Protein AF-V9I892-F1 (afdb_monomer_lite)

pLDDT: mean 92.13, std 6.81, range [60.22, 96.69]

Sequence (46 aa):
MITFDDYIMCAVRLKTMIDIFRERDPDLTNTATFTMEEWIEKTLYS

Radius of gyration: 12.9 Å; chains: 1; bounding box: 31×18×34 Å

InterPro domains:
  IPR011992 EF-hand domain pair [SSF47473] (2-41)

Foldseek 3Di:
DQDPVNVVVVVVLVVQVVVVQCVQCVVPPVDGDDDPVRCCCSNPVD

Structure (mmCIF, N/CA/C/O backbone):
data_AF-V9I892-F1
#
_entry.id   AF-V9I892-F1
#
loop_
_atom_site.group_PDB
_atom_site.id
_atom_site.type_symbol
_atom_site.label_atom_id
_atom_site.label_alt_id
_atom_site.label_comp_id
_atom_site.label_asym_id
_atom_site.label_entity_id
_atom_site.label_seq_id
_atom_site.pdbx_PDB_ins_code
_atom_site.Cartn_x
_atom_site.Cartn_y
_atom_site.Cartn_z
_atom_site.occupancy
_atom_site.B_iso_or_equiv
_atom_site.auth_seq_id
_atom_site.auth_comp_id
_atom_site.auth_asym_id
_atom_site.auth_atom_id
_atom_site.pdbx_PDB_model_num
ATOM 1 N N . MET A 1 1 ? 13.815 6.002 -20.480 1.00 72.69 1 MET A N 1
ATOM 2 C CA . MET A 1 1 ? 13.976 4.534 -20.413 1.00 72.69 1 MET A CA 1
ATOM 3 C C . MET A 1 1 ? 14.216 4.208 -18.950 1.00 72.69 1 MET A C 1
ATOM 5 O O . MET A 1 1 ? 15.086 4.843 -18.373 1.00 72.69 1 MET A O 1
ATOM 9 N N . ILE A 1 2 ? 13.395 3.357 -18.332 1.00 87.19 2 ILE A N 1
ATOM 10 C CA . ILE A 1 2 ? 13.605 2.929 -16.938 1.00 87.19 2 ILE A CA 1
ATOM 11 C C . ILE A 1 2 ? 14.711 1.871 -16.973 1.00 87.19 2 ILE A C 1
ATOM 13 O O . ILE A 1 2 ? 14.643 0.970 -17.812 1.00 87.19 2 ILE A O 1
ATOM 17 N N . THR A 1 3 ? 15.746 2.009 -16.144 1.00 95.62 3 THR A N 1
ATOM 18 C CA . THR A 1 3 ? 16.815 1.002 -16.085 1.00 95.62 3 THR A CA 1
ATOM 19 C C . THR A 1 3 ? 16.298 -0.273 -15.416 1.00 95.62 3 THR A C 1
ATOM 21 O O . THR A 1 3 ? 15.296 -0.243 -14.701 1.00 95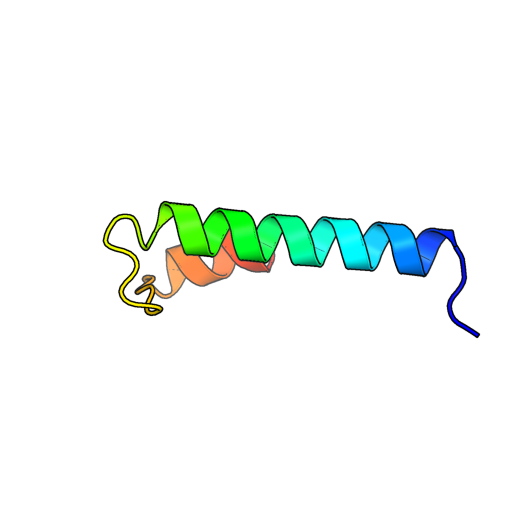.62 3 THR A O 1
ATOM 24 N N . PHE A 1 4 ? 16.941 -1.415 -15.667 1.00 93.94 4 PHE A N 1
ATOM 25 C CA . PHE A 1 4 ? 16.499 -2.678 -15.070 1.00 93.94 4 PHE A CA 1
ATOM 26 C C . PHE A 1 4 ? 16.514 -2.616 -13.537 1.00 93.94 4 PHE A C 1
ATOM 28 O O . PHE A 1 4 ? 15.545 -3.027 -12.905 1.00 93.94 4 PHE A O 1
ATOM 35 N N . ASP A 1 5 ? 17.555 -2.027 -12.953 1.00 94.75 5 ASP A N 1
ATOM 36 C CA . ASP A 1 5 ? 17.682 -1.898 -11.501 1.00 94.75 5 ASP A CA 1
ATOM 37 C C . ASP A 1 5 ? 16.586 -0.997 -10.915 1.00 94.75 5 ASP A C 1
ATOM 39 O O . ASP A 1 5 ? 15.954 -1.365 -9.923 1.00 94.75 5 ASP A O 1
ATOM 43 N N . ASP A 1 6 ? 16.276 0.124 -11.577 1.00 93.75 6 ASP A N 1
ATOM 44 C CA . ASP A 1 6 ? 15.170 1.001 -11.172 1.00 93.75 6 ASP A CA 1
ATOM 45 C C . ASP A 1 6 ? 13.819 0.283 -11.270 1.00 93.75 6 ASP A C 1
ATOM 47 O O . ASP A 1 6 ? 12.966 0.418 -10.393 1.00 93.75 6 ASP A O 1
ATOM 51 N N . TYR 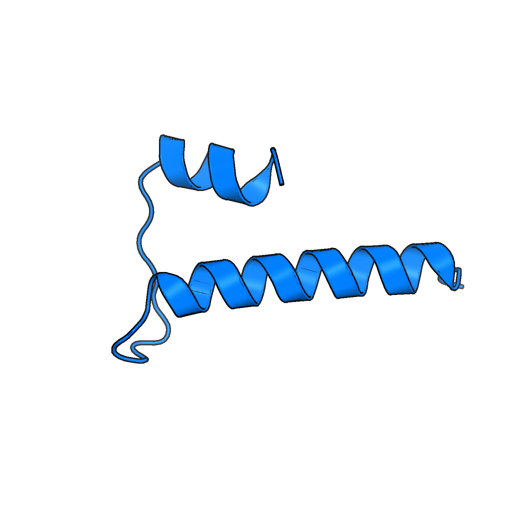A 1 7 ? 13.613 -0.508 -12.328 1.00 95.12 7 TYR A N 1
ATOM 52 C CA . TYR A 1 7 ? 12.393 -1.292 -12.504 1.00 95.12 7 TYR A CA 1
ATOM 53 C C . TYR A 1 7 ? 12.228 -2.332 -11.392 1.00 95.12 7 TYR A C 1
ATOM 55 O O . TYR A 1 7 ? 11.155 -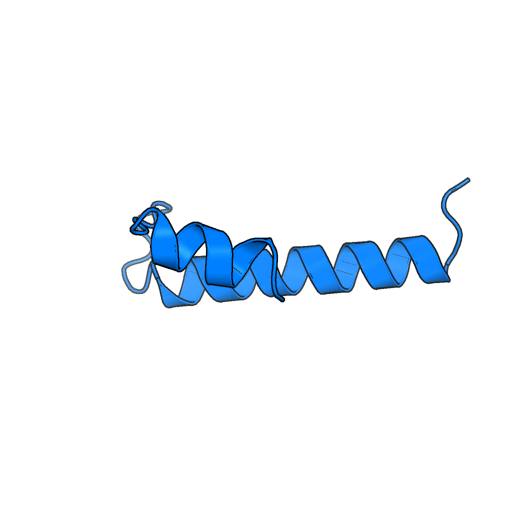2.421 -10.793 1.00 95.12 7 TYR A O 1
ATOM 63 N N . ILE A 1 8 ? 13.287 -3.087 -11.088 1.00 96.38 8 ILE A N 1
ATOM 64 C CA . ILE A 1 8 ? 13.266 -4.102 -10.032 1.00 96.38 8 ILE A CA 1
ATOM 65 C C . ILE A 1 8 ? 13.039 -3.453 -8.667 1.00 96.38 8 ILE A C 1
ATOM 67 O O . ILE A 1 8 ? 12.174 -3.913 -7.921 1.00 96.38 8 ILE A O 1
ATOM 71 N N . MET A 1 9 ? 13.735 -2.358 -8.353 1.00 93.44 9 MET A N 1
ATOM 72 C CA . MET A 1 9 ? 13.549 -1.643 -7.088 1.00 93.44 9 MET A CA 1
ATOM 73 C C . MET A 1 9 ? 12.110 -1.133 -6.936 1.00 93.44 9 MET A C 1
ATOM 75 O O . MET A 1 9 ? 11.487 -1.333 -5.891 1.00 93.44 9 MET A O 1
ATOM 79 N N . CYS A 1 10 ? 11.551 -0.530 -7.987 1.00 93.56 10 CYS A N 1
ATOM 80 C CA . CYS A 1 10 ? 10.158 -0.089 -7.999 1.00 93.56 10 CYS A CA 1
ATOM 81 C C . CYS A 1 10 ? 9.181 -1.257 -7.813 1.00 93.56 10 CYS A C 1
ATOM 83 O O . CYS A 1 10 ? 8.247 -1.146 -7.019 1.00 93.56 10 CYS A O 1
ATOM 85 N N . ALA A 1 11 ? 9.396 -2.379 -8.504 1.00 95.75 11 ALA A N 1
ATOM 86 C CA . ALA A 1 11 ? 8.540 -3.558 -8.401 1.00 95.75 11 ALA A CA 1
ATOM 87 C C . ALA A 1 11 ? 8.566 -4.170 -6.992 1.00 95.75 11 ALA A C 1
ATOM 89 O O . ALA A 1 11 ? 7.513 -4.519 -6.457 1.00 95.75 11 ALA A O 1
ATOM 90 N N . VAL A 1 12 ? 9.747 -4.253 -6.370 1.00 94.31 12 VAL A N 1
ATOM 91 C CA . VAL A 1 12 ? 9.898 -4.737 -4.991 1.00 94.31 12 VAL A CA 1
ATOM 92 C C . VAL A 1 12 ? 9.165 -3.815 -4.020 1.00 94.31 12 VAL A C 1
ATOM 94 O O . VAL A 1 12 ? 8.346 -4.301 -3.244 1.00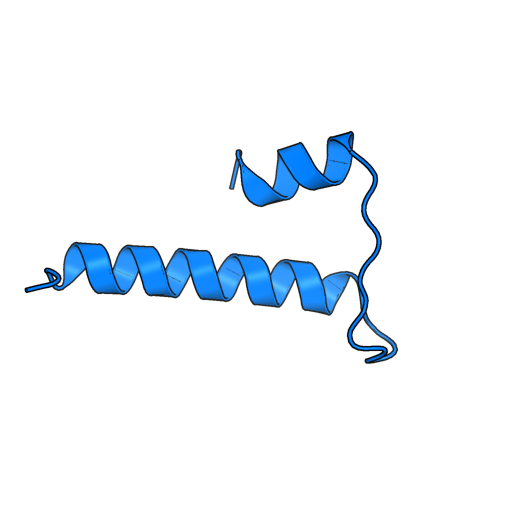 94.31 12 VAL A O 1
ATOM 97 N N . ARG A 1 13 ? 9.369 -2.493 -4.107 1.00 92.88 13 ARG A N 1
ATOM 98 C CA . ARG A 1 13 ? 8.670 -1.528 -3.237 1.00 92.88 13 ARG A CA 1
ATOM 99 C C . ARG A 1 13 ? 7.155 -1.606 -3.404 1.00 92.88 13 ARG A C 1
ATOM 101 O O . ARG A 1 13 ? 6.438 -1.639 -2.409 1.00 92.88 13 ARG A O 1
ATOM 108 N N . LEU A 1 14 ? 6.667 -1.680 -4.645 1.00 94.94 14 LEU A N 1
ATOM 109 C CA . LEU A 1 14 ? 5.236 -1.802 -4.926 1.00 94.94 14 LEU A CA 1
ATOM 110 C C . LEU A 1 14 ? 4.656 -3.082 -4.315 1.00 94.94 14 LEU A C 1
ATOM 112 O O . LEU A 1 14 ? 3.606 -3.031 -3.679 1.00 94.94 14 LEU A O 1
ATOM 116 N N . LYS A 1 15 ? 5.350 -4.215 -4.474 1.00 95.62 15 LYS A N 1
ATOM 117 C CA . LYS A 1 15 ? 4.932 -5.489 -3.884 1.00 95.62 15 LYS A CA 1
ATOM 118 C C . LYS A 1 15 ? 4.846 -5.389 -2.360 1.00 95.62 15 LYS A C 1
ATOM 120 O O . LYS A 1 15 ? 3.815 -5.750 -1.805 1.00 95.62 15 LYS A O 1
ATOM 125 N N . THR A 1 16 ? 5.868 -4.838 -1.706 1.00 94.00 16 THR A N 1
ATOM 126 C CA . THR A 1 16 ? 5.879 -4.663 -0.246 1.00 94.00 16 THR A CA 1
ATOM 127 C C . THR A 1 16 ? 4.690 -3.827 0.235 1.00 94.00 16 THR A C 1
ATOM 129 O O . THR A 1 16 ? 4.024 -4.215 1.189 1.00 94.00 16 THR A O 1
ATOM 132 N N . MET A 1 17 ? 4.360 -2.723 -0.446 1.00 94.62 17 MET A N 1
ATOM 133 C CA . MET A 1 17 ? 3.195 -1.899 -0.081 1.00 94.62 17 MET A CA 1
ATOM 134 C C . MET A 1 17 ? 1.866 -2.654 -0.238 1.00 94.62 17 MET A C 1
ATOM 136 O O . MET A 1 17 ? 0.971 -2.504 0.593 1.00 94.62 17 MET A O 1
ATOM 140 N N . ILE A 1 18 ? 1.732 -3.478 -1.284 1.00 95.12 18 ILE A N 1
ATOM 141 C CA . ILE A 1 18 ? 0.543 -4.318 -1.498 1.00 95.12 18 ILE A CA 1
ATOM 142 C C . ILE A 1 18 ? 0.419 -5.372 -0.395 1.00 95.12 18 ILE A C 1
ATOM 144 O O . ILE A 1 18 ? -0.682 -5.603 0.104 1.00 95.12 18 ILE A O 1
ATOM 148 N N . ASP A 1 19 ? 1.528 -6.002 -0.013 1.00 94.38 19 ASP A N 1
ATOM 149 C CA . ASP A 1 19 ? 1.540 -7.033 1.023 1.00 94.38 19 ASP A CA 1
ATOM 150 C C . ASP A 1 19 ? 1.158 -6.429 2.390 1.00 94.38 19 ASP A C 1
ATOM 152 O O . ASP A 1 19 ? 0.248 -6.940 3.041 1.00 94.38 19 ASP A O 1
ATOM 156 N N . ILE A 1 20 ? 1.720 -5.266 2.755 1.00 94.06 20 ILE A N 1
ATOM 157 C CA . ILE A 1 20 ? 1.347 -4.517 3.974 1.00 94.06 20 ILE A CA 1
ATOM 158 C C . ILE A 1 20 ? -0.148 -4.169 3.988 1.00 94.06 20 ILE A C 1
ATOM 160 O O . ILE A 1 20 ? -0.811 -4.294 5.018 1.00 94.06 20 ILE A O 1
ATOM 164 N N . PHE A 1 21 ? -0.697 -3.724 2.854 1.00 95.19 21 PHE A N 1
ATOM 165 C CA . PHE A 1 21 ? -2.121 -3.408 2.757 1.00 95.19 21 PHE A CA 1
ATOM 166 C C . PHE A 1 21 ? -2.987 -4.649 3.002 1.00 95.19 21 PHE A C 1
ATOM 168 O O . PHE A 1 21 ? -3.932 -4.598 3.786 1.00 95.19 21 PHE A O 1
ATOM 175 N N . ARG A 1 22 ? -2.649 -5.773 2.359 1.00 95.00 22 ARG A N 1
ATOM 176 C CA . ARG A 1 22 ? -3.398 -7.033 2.479 1.00 95.00 22 ARG A CA 1
ATOM 177 C C . ARG A 1 22 ? -3.346 -7.621 3.882 1.00 95.00 22 ARG A C 1
ATOM 179 O O . ARG A 1 22 ? -4.353 -8.145 4.341 1.00 95.00 22 ARG A O 1
ATOM 186 N N . GLU A 1 23 ? -2.216 -7.502 4.575 1.00 94.19 23 GLU A N 1
ATOM 187 C CA . GLU A 1 23 ? -2.106 -7.897 5.986 1.00 94.19 23 GLU A CA 1
ATOM 188 C C . GLU A 1 23 ? -3.091 -7.128 6.881 1.00 94.19 23 GLU A C 1
ATOM 190 O O . GLU A 1 23 ? -3.562 -7.659 7.887 1.00 94.19 23 GLU A O 1
ATOM 195 N N . ARG A 1 24 ? -3.425 -5.885 6.510 1.00 94.00 24 ARG A N 1
ATOM 196 C CA . ARG A 1 24 ? -4.334 -5.012 7.263 1.00 94.00 24 ARG A CA 1
ATOM 197 C C . ARG A 1 24 ? -5.804 -5.138 6.847 1.00 94.00 24 ARG A C 1
ATOM 199 O O . ARG A 1 24 ? -6.662 -4.681 7.600 1.00 94.00 24 ARG A O 1
ATOM 206 N N . ASP A 1 25 ? -6.083 -5.765 5.704 1.00 96.19 25 ASP A N 1
ATOM 207 C CA . ASP A 1 25 ? -7.426 -6.005 5.156 1.00 96.19 25 ASP A CA 1
ATOM 208 C C . ASP A 1 25 ? -7.722 -7.516 5.001 1.00 96.19 25 ASP A C 1
ATOM 210 O O . ASP A 1 25 ? -7.882 -8.015 3.881 1.00 96.19 25 ASP A O 1
ATOM 214 N N . PRO A 1 26 ? -7.792 -8.282 6.111 1.00 93.38 26 PRO A N 1
ATOM 215 C CA . PRO A 1 26 ? -8.050 -9.724 6.060 1.00 93.38 26 PRO A CA 1
ATOM 216 C C . PRO A 1 26 ? -9.450 -10.063 5.528 1.00 93.38 26 PRO A C 1
ATOM 218 O O . PRO A 1 26 ? -9.653 -11.141 4.973 1.00 93.38 26 PRO A O 1
ATOM 221 N N . ASP A 1 27 ? -10.398 -9.134 5.667 1.00 95.94 27 ASP A N 1
ATOM 222 C CA . ASP A 1 27 ? -11.791 -9.297 5.246 1.00 95.94 27 ASP A CA 1
ATOM 223 C C . ASP A 1 27 ? -12.030 -8.869 3.784 1.00 95.94 27 ASP A C 1
ATOM 225 O O . ASP A 1 27 ? -13.167 -8.905 3.310 1.00 95.94 27 ASP A O 1
ATOM 229 N N . LEU A 1 28 ? -10.971 -8.492 3.050 1.00 93.88 28 LEU A N 1
ATOM 230 C CA . LEU A 1 28 ? -11.017 -8.097 1.634 1.00 93.88 28 LEU A CA 1
ATOM 231 C C . LEU A 1 28 ? -12.014 -6.959 1.352 1.00 93.88 28 LEU A C 1
ATOM 233 O O . LEU A 1 28 ? -12.705 -6.937 0.328 1.00 93.88 28 LEU A O 1
ATOM 237 N N . THR A 1 29 ? -12.084 -5.994 2.263 1.00 96.69 29 THR A N 1
ATOM 238 C CA . THR A 1 29 ? -12.940 -4.807 2.153 1.00 96.69 29 THR A CA 1
ATOM 239 C C . THR A 1 29 ? -12.443 -3.811 1.101 1.00 96.69 29 THR A C 1
ATOM 241 O O . THR A 1 29 ? -13.169 -2.883 0.740 1.00 96.69 29 THR A O 1
ATOM 244 N N . ASN A 1 30 ? -11.220 -4.002 0.591 1.00 95.00 30 ASN A N 1
ATOM 245 C CA . ASN A 1 30 ? -10.455 -3.045 -0.210 1.00 95.00 30 ASN A CA 1
ATOM 246 C C . ASN A 1 30 ? -10.189 -1.724 0.522 1.00 95.00 30 ASN A C 1
ATOM 248 O O . ASN A 1 30 ? -9.927 -0.696 -0.106 1.00 95.00 30 ASN A O 1
ATOM 252 N N . THR A 1 31 ? -10.223 -1.745 1.853 1.00 94.75 31 THR A N 1
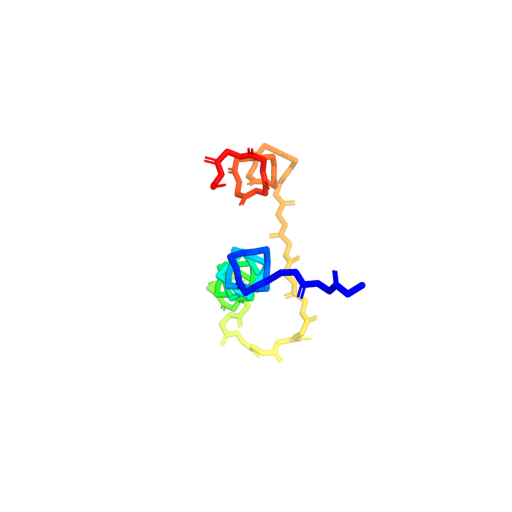ATOM 253 C CA . THR A 1 31 ? -9.875 -0.606 2.698 1.00 94.75 31 THR A CA 1
ATOM 254 C C . THR A 1 31 ? -8.988 -1.071 3.842 1.00 94.75 31 THR A C 1
ATOM 256 O O . THR A 1 31 ? -9.259 -2.083 4.474 1.00 94.75 31 THR A O 1
ATOM 259 N N . ALA A 1 32 ? -7.931 -0.317 4.127 1.00 95.31 32 ALA A N 1
ATOM 260 C CA . ALA A 1 32 ? -7.054 -0.561 5.263 1.00 95.31 32 ALA A CA 1
ATOM 261 C C . ALA A 1 32 ? -6.878 0.743 6.041 1.00 95.31 32 ALA A C 1
ATOM 263 O O . ALA A 1 32 ? -6.576 1.787 5.459 1.00 95.31 32 ALA A O 1
ATOM 264 N N . THR A 1 33 ? -7.071 0.679 7.356 1.00 94.56 33 THR A N 1
ATOM 265 C CA . THR A 1 33 ? -6.911 1.829 8.252 1.00 94.56 33 THR A CA 1
ATOM 266 C C . THR A 1 33 ? -5.602 1.698 9.008 1.00 94.56 33 THR A C 1
ATOM 268 O O . THR A 1 33 ? -5.324 0.655 9.597 1.00 94.56 33 THR A O 1
ATOM 271 N N . PHE A 1 34 ? -4.831 2.779 9.029 1.00 94.62 34 PHE A N 1
ATOM 272 C CA . PHE A 1 34 ? -3.568 2.885 9.749 1.00 94.62 34 PHE A CA 1
ATOM 273 C C . PHE A 1 34 ? -3.641 4.074 10.701 1.00 94.62 34 PHE A C 1
ATOM 275 O O . PHE A 1 34 ? -4.289 5.080 10.392 1.00 94.62 34 PHE A O 1
ATOM 282 N N . THR A 1 35 ? -2.962 3.987 11.843 1.00 96.19 35 THR A N 1
ATOM 283 C CA . THR A 1 35 ? -2.629 5.209 12.585 1.00 96.19 35 THR A CA 1
ATOM 284 C C . THR A 1 35 ? -1.556 5.996 11.823 1.00 96.19 35 THR A C 1
ATOM 286 O O . THR A 1 35 ? -0.874 5.461 10.946 1.00 96.19 35 THR A O 1
ATOM 289 N N . MET A 1 36 ? -1.387 7.282 12.144 1.00 93.81 36 MET A N 1
ATOM 290 C CA . MET A 1 36 ? -0.357 8.111 11.504 1.00 93.81 36 MET A CA 1
ATOM 291 C C . MET A 1 36 ? 1.056 7.545 11.725 1.00 93.81 36 MET A C 1
ATOM 293 O O . MET A 1 36 ? 1.879 7.551 10.814 1.00 93.81 36 MET A O 1
ATOM 297 N N . GLU A 1 37 ? 1.324 7.035 12.926 1.00 95.12 37 GLU A N 1
ATOM 298 C CA . GLU A 1 37 ? 2.614 6.455 13.312 1.00 95.12 37 GLU A CA 1
ATOM 299 C C . GLU A 1 37 ? 2.887 5.151 12.550 1.00 95.12 37 GLU A C 1
ATOM 301 O O . GLU A 1 37 ? 3.939 5.024 11.924 1.00 95.12 37 GLU A O 1
ATOM 306 N N . GLU A 1 38 ? 1.905 4.239 12.505 1.00 93.50 38 GLU A N 1
ATOM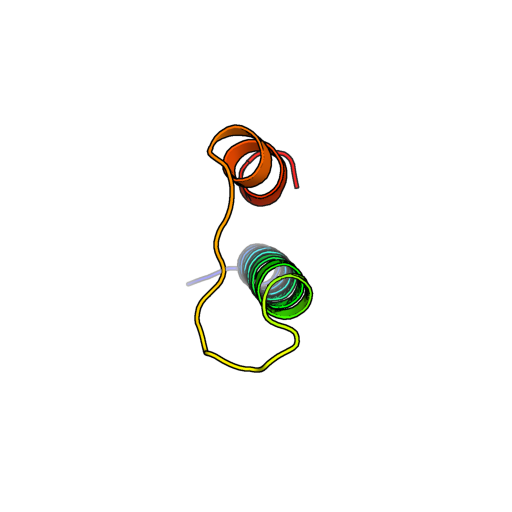 307 C CA . GLU A 1 38 ? 1.988 2.992 11.728 1.00 93.50 38 GLU A CA 1
ATOM 308 C C . GLU A 1 38 ? 2.217 3.274 10.238 1.00 93.50 38 GLU A C 1
ATOM 310 O O . GLU A 1 38 ? 3.021 2.606 9.586 1.00 93.50 38 GLU A O 1
ATOM 315 N N . TRP A 1 39 ? 1.523 4.278 9.693 1.00 91.88 39 TRP A N 1
ATOM 316 C CA . TRP A 1 39 ? 1.662 4.663 8.292 1.00 91.88 39 TRP A CA 1
ATOM 317 C C . TRP A 1 39 ? 3.083 5.130 7.969 1.00 91.88 39 TRP A C 1
ATOM 319 O O . TRP A 1 39 ? 3.661 4.701 6.968 1.00 91.88 39 TRP A O 1
ATOM 329 N N . ILE A 1 40 ? 3.666 5.980 8.818 1.00 93.19 40 ILE A N 1
ATOM 330 C CA . ILE A 1 40 ? 5.041 6.460 8.644 1.00 93.19 40 ILE A CA 1
ATOM 331 C C . ILE A 1 40 ? 6.025 5.285 8.720 1.00 93.19 40 ILE A C 1
ATOM 333 O O . ILE A 1 40 ? 6.873 5.151 7.837 1.00 93.19 40 ILE A O 1
ATOM 337 N N . GLU A 1 41 ? 5.886 4.411 9.722 1.00 91.38 41 GLU A N 1
ATOM 338 C CA . GLU A 1 41 ? 6.757 3.243 9.901 1.00 91.38 41 GLU A CA 1
ATOM 339 C C . GLU A 1 41 ? 6.776 2.343 8.662 1.00 91.38 41 GLU A C 1
ATOM 341 O O . GLU A 1 41 ? 7.836 1.999 8.134 1.00 91.38 41 GLU A O 1
ATOM 346 N N . LYS A 1 42 ? 5.587 2.020 8.153 1.00 87.50 42 LYS A N 1
ATOM 347 C CA . LYS A 1 42 ? 5.412 1.072 7.054 1.00 87.50 42 LYS A CA 1
ATOM 348 C C . LYS A 1 42 ? 5.745 1.642 5.678 1.00 87.50 42 LYS A C 1
ATOM 350 O O . LYS A 1 42 ? 6.087 0.867 4.794 1.00 87.50 42 LYS A O 1
ATOM 355 N N . THR A 1 43 ? 5.652 2.958 5.468 1.00 86.56 43 THR A N 1
ATOM 356 C CA . THR A 1 43 ? 5.836 3.555 4.128 1.00 86.56 43 THR A CA 1
ATOM 357 C C . THR A 1 43 ? 7.181 4.245 3.915 1.00 86.56 43 THR A C 1
ATOM 359 O O . THR A 1 43 ? 7.660 4.290 2.780 1.00 86.56 43 THR A O 1
ATOM 362 N N . LEU A 1 44 ? 7.802 4.781 4.972 1.00 82.69 44 LEU A N 1
ATOM 363 C CA . LEU A 1 44 ? 9.021 5.595 4.867 1.00 82.69 44 LEU A CA 1
ATOM 364 C C . LEU A 1 44 ? 10.281 4.877 5.359 1.00 82.69 44 LEU A C 1
ATOM 366 O O . LEU A 1 44 ? 11.371 5.216 4.900 1.00 82.69 44 LEU A O 1
ATOM 370 N N . TYR A 1 45 ? 10.141 3.901 6.260 1.00 74.94 45 TYR A N 1
ATOM 371 C CA . TYR A 1 45 ? 11.269 3.183 6.865 1.00 74.94 45 TYR A CA 1
ATOM 372 C C . TYR A 1 45 ? 11.386 1.712 6.416 1.00 74.94 45 TYR A C 1
ATOM 374 O O . TYR A 1 45 ? 12.179 0.970 6.995 1.00 74.94 45 TYR A O 1
ATOM 382 N N . SER A 1 46 ? 10.621 1.303 5.391 1.00 60.22 46 SER A N 1
ATOM 383 C CA . SER A 1 46 ? 10.721 -0.013 4.723 1.00 60.22 46 SER A CA 1
ATOM 384 C C . SER A 1 46 ? 11.700 -0.031 3.555 1.00 60.22 46 SER A C 1
ATOM 386 O O . SER A 1 46 ? 11.709 0.945 2.767 1.00 60.22 46 SER A O 1
#

Organism: Apis cerana (NCBI:txid7461)

Secondary structure (DSSP, 8-state):
---HHHHHHHHHHHHHHHHHHHHH-TT--S-----HHHHHHHHH--